Protein AF-A0A3M1MI51-F1 (afdb_monomer)

Sequence (116 aa):
LQQRETALNVRVEEFYAMLDQQKKNLLDESLQEVQRTIESLPPEQAKEQLMLLAKQGQINDVVAIFKGMPVDKRRKIMGEFVGPEESEQLNEILRLMLEGEPTSTLLEETQASIRP

Foldseek 3Di:
DVVVVVVVVVVVVVVVVVVVVVVVVVVVVVLVVVLVVLLPDQLLVSLVVLVVCVVVVNLVSSLVSLVPHDPVSSVSNLVNQPDPVSVVSSVVSVVVNVPVPDPVVVVVVVVVVPDD

Secondary structure (DSSP, 8-state):
-HHHHHHHHHHHHHHHHHHHHHHHHHHHHHHHHHHHHHHHS-HHHHHHHHHHHHHTT-HHHHHHHHHHS-HHHHHHHHTT--SHHHHHHHHHHHHHHHHTTTTHHHHHHHHTTS--

Mean predicted aligned error: 10.3 Å

pLDDT: mean 82.92, std 16.28, range [37.0, 98.12]

Radius of gyration: 20.65 Å; Cα contacts (8 Å, |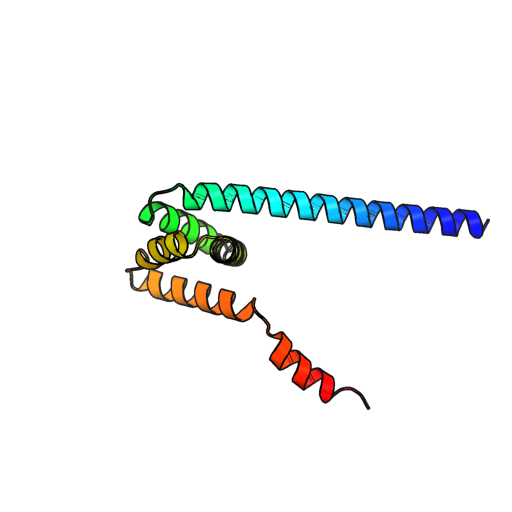Δi|>4): 46; chains: 1; bounding box: 50×30×60 Å

Solvent-accessible surface area (backbone atoms only — not comparable to full-atom values): 6443 Å² total; per-residue (Å²): 111,68,71,60,53,52,54,48,50,52,54,50,52,53,49,53,53,49,51,52,51,52,52,50,52,51,51,54,51,52,51,51,52,52,36,54,52,45,68,70,44,59,41,64,59,30,40,52,54,45,52,51,39,37,75,72,70,38,47,67,58,46,36,53,38,53,70,74,42,57,68,73,60,44,52,50,27,60,66,58,48,74,48,75,74,39,42,54,52,51,49,50,45,52,52,52,51,52,58,76,48,70,64,51,70,64,49,52,61,52,53,70,74,70,62,136

Structure (mmCIF, N/CA/C/O backbone):
data_AF-A0A3M1MI51-F1
#
_entry.id   AF-A0A3M1MI51-F1
#
loop_
_atom_site.group_PDB
_atom_site.id
_atom_site.type_symbol
_atom_site.label_atom_id
_atom_site.label_alt_id
_atom_site.label_comp_id
_atom_site.label_asym_id
_atom_site.label_entity_id
_atom_site.label_seq_id
_atom_site.pdbx_PDB_ins_code
_atom_site.Cartn_x
_atom_site.Cartn_y
_atom_site.Cartn_z
_atom_site.occupancy
_atom_site.B_iso_or_equiv
_atom_site.auth_seq_id
_atom_site.auth_comp_id
_atom_site.auth_asym_id
_atom_site.auth_atom_id
_atom_site.pdbx_PDB_model_num
ATOM 1 N N . LEU A 1 1 ? 27.976 -15.481 -42.457 1.00 62.66 1 LEU A N 1
ATOM 2 C CA . LEU A 1 1 ? 26.849 -16.160 -41.774 1.00 62.66 1 LEU A CA 1
ATOM 3 C C . LEU A 1 1 ? 26.883 -15.884 -40.270 1.00 62.66 1 LEU A C 1
ATOM 5 O O . LEU A 1 1 ? 25.956 -15.235 -39.812 1.00 62.66 1 LEU A O 1
ATOM 9 N N . GLN A 1 2 ? 27.978 -16.183 -39.558 1.00 67.19 2 GLN A N 1
ATOM 10 C CA . GLN A 1 2 ? 28.138 -15.870 -38.120 1.00 67.19 2 GLN A CA 1
ATOM 11 C C . GLN A 1 2 ? 27.849 -14.410 -37.725 1.00 67.19 2 GLN A C 1
ATOM 13 O O . GLN A 1 2 ? 27.052 -14.182 -36.831 1.00 67.19 2 GLN A O 1
ATOM 18 N N . GLN A 1 3 ? 28.392 -13.403 -38.423 1.00 69.75 3 GLN A N 1
ATOM 19 C CA . GLN A 1 3 ? 28.131 -11.989 -38.080 1.00 69.75 3 GLN A CA 1
ATOM 20 C C . GLN A 1 3 ? 26.646 -11.589 -38.152 1.00 69.75 3 GLN A C 1
ATOM 22 O O . GLN A 1 3 ? 26.199 -10.721 -37.408 1.00 69.75 3 GLN A O 1
ATOM 27 N N . ARG A 1 4 ? 25.870 -12.224 -39.039 1.00 68.88 4 ARG A N 1
ATOM 28 C CA . ARG A 1 4 ? 24.431 -11.961 -39.188 1.00 68.88 4 ARG A CA 1
ATOM 29 C C . ARG A 1 4 ? 23.625 -12.620 -38.069 1.00 68.88 4 ARG A C 1
ATOM 31 O O . ARG A 1 4 ? 22.624 -12.063 -37.643 1.00 68.88 4 ARG A O 1
ATOM 38 N N . GLU A 1 5 ? 24.079 -13.775 -37.601 1.00 70.25 5 GLU A N 1
ATOM 39 C CA . GLU A 1 5 ? 23.508 -14.506 -36.470 1.00 70.25 5 GLU A CA 1
ATOM 40 C C . GLU A 1 5 ? 23.806 -13.788 -35.145 1.00 70.25 5 GLU A C 1
ATOM 42 O O . GLU A 1 5 ? 22.903 -13.567 -34.349 1.00 70.25 5 GLU A O 1
ATOM 47 N N . THR A 1 6 ? 25.031 -13.281 -34.968 1.00 76.38 6 THR A N 1
ATOM 48 C CA . THR A 1 6 ? 25.399 -12.436 -33.822 1.00 76.38 6 THR A CA 1
ATOM 49 C C . THR A 1 6 ? 24.593 -11.137 -33.791 1.00 76.38 6 THR A C 1
ATOM 51 O O . THR A 1 6 ? 24.034 -10.794 -32.756 1.00 76.38 6 THR A O 1
ATOM 54 N N . ALA A 1 7 ? 24.471 -10.435 -34.923 1.00 78.69 7 ALA A N 1
ATOM 55 C CA . ALA A 1 7 ? 23.676 -9.207 -34.998 1.00 78.69 7 ALA A CA 1
ATOM 56 C C . ALA A 1 7 ? 22.176 -9.451 -34.751 1.00 78.69 7 ALA A C 1
ATOM 58 O O . ALA A 1 7 ? 21.498 -8.597 -34.183 1.00 78.69 7 ALA A O 1
ATOM 59 N N . LEU A 1 8 ? 21.652 -10.610 -35.167 1.00 79.81 8 LEU A N 1
ATOM 60 C CA . LEU A 1 8 ? 20.273 -11.000 -34.885 1.00 79.81 8 LEU A CA 1
ATOM 61 C C . LEU A 1 8 ? 20.072 -11.283 -33.392 1.00 79.81 8 LEU A C 1
ATOM 63 O O . LEU A 1 8 ? 19.111 -10.780 -32.821 1.00 79.81 8 LEU A O 1
ATOM 67 N N . ASN A 1 9 ? 20.986 -12.024 -32.763 1.00 81.94 9 ASN A N 1
ATOM 68 C CA . ASN A 1 9 ? 20.906 -12.352 -31.339 1.00 81.94 9 ASN A CA 1
ATOM 69 C C . ASN A 1 9 ? 20.968 -11.096 -30.462 1.00 81.94 9 ASN A C 1
ATOM 71 O O . ASN A 1 9 ? 20.116 -10.932 -29.597 1.00 81.94 9 ASN A O 1
ATOM 75 N N . VAL A 1 10 ? 21.886 -10.166 -30.753 1.00 86.19 10 VAL A N 1
ATOM 76 C CA . VAL A 1 10 ? 21.968 -8.874 -30.046 1.00 86.19 10 VAL A CA 1
ATOM 77 C C . VAL A 1 10 ? 20.649 -8.107 -30.152 1.00 86.19 10 VAL A C 1
ATOM 79 O O . VAL A 1 10 ? 20.112 -7.645 -29.153 1.00 86.19 10 VAL A O 1
ATOM 82 N N . ARG A 1 11 ? 20.064 -8.038 -31.352 1.00 83.81 11 ARG A N 1
ATOM 83 C CA . ARG A 1 11 ? 18.798 -7.328 -31.568 1.00 83.81 11 ARG A CA 1
ATOM 84 C C . ARG A 1 11 ? 17.611 -7.986 -30.855 1.00 83.81 11 ARG A C 1
ATOM 86 O O . ARG A 1 11 ? 16.671 -7.297 -30.466 1.00 83.81 11 ARG A O 1
ATOM 93 N N . VAL A 1 12 ? 17.628 -9.310 -30.713 1.00 86.31 12 VAL A N 1
ATOM 94 C CA . VAL A 1 12 ? 16.617 -10.056 -29.953 1.00 86.31 12 VAL A CA 1
ATOM 95 C C . VAL A 1 12 ? 16.767 -9.783 -28.454 1.00 86.31 12 VAL A C 1
ATOM 97 O O . VAL A 1 12 ? 15.765 -9.511 -27.797 1.00 86.31 12 VAL A O 1
ATOM 100 N N . GLU A 1 13 ? 17.990 -9.780 -27.922 1.00 87.88 13 GLU A N 1
ATOM 101 C CA . GLU A 1 13 ? 18.253 -9.438 -26.517 1.00 87.88 13 GLU A CA 1
ATOM 102 C C . GLU A 1 13 ? 17.844 -7.997 -26.186 1.00 87.88 13 GLU A C 1
ATOM 104 O O . GLU A 1 13 ? 17.132 -7.770 -25.209 1.00 87.88 13 GLU A O 1
ATOM 109 N N . GLU A 1 14 ? 18.201 -7.029 -27.035 1.00 89.69 14 GLU A N 1
ATOM 110 C CA . GLU A 1 14 ? 17.780 -5.628 -26.896 1.00 89.69 14 GLU A CA 1
ATOM 111 C C . GLU A 1 14 ? 16.252 -5.481 -26.901 1.00 89.69 14 GLU A C 1
ATOM 113 O O . GLU A 1 14 ? 15.689 -4.696 -26.134 1.00 89.69 14 GLU A O 1
ATOM 118 N N . PHE A 1 15 ? 15.562 -6.254 -27.742 1.00 81.00 15 PHE A N 1
ATOM 119 C CA . PHE A 1 15 ? 14.105 -6.246 -27.807 1.00 81.00 15 PHE A CA 1
ATOM 120 C C . PHE A 1 15 ? 13.467 -6.779 -26.518 1.00 81.00 15 PHE A C 1
ATOM 122 O O . PHE A 1 15 ? 12.548 -6.150 -25.99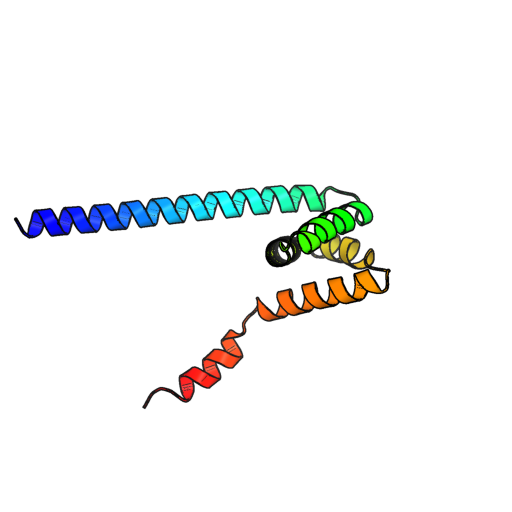3 1.00 81.00 15 PHE A O 1
ATOM 129 N N . TYR A 1 16 ? 13.961 -7.895 -25.975 1.00 85.50 16 TYR A N 1
ATOM 130 C CA . TYR A 1 16 ? 13.466 -8.422 -24.700 1.00 85.50 16 TYR A CA 1
ATOM 131 C C . TYR A 1 16 ? 13.767 -7.481 -23.531 1.00 85.50 1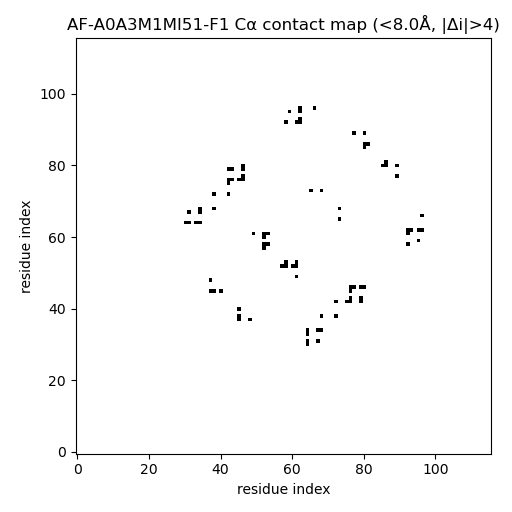6 TYR A C 1
ATOM 133 O O . TYR A 1 16 ? 12.874 -7.226 -22.725 1.00 85.50 16 TYR A O 1
ATOM 141 N N . ALA A 1 17 ? 14.958 -6.878 -23.488 1.00 87.06 17 ALA A N 1
ATOM 142 C CA . ALA A 1 17 ? 15.296 -5.872 -22.483 1.00 87.06 17 ALA A CA 1
ATOM 143 C C . ALA A 1 17 ? 14.354 -4.655 -22.547 1.00 87.06 17 ALA A C 1
ATOM 145 O O . ALA A 1 17 ? 13.890 -4.170 -21.514 1.00 87.06 17 ALA A O 1
ATOM 146 N N . MET A 1 18 ? 14.011 -4.188 -23.754 1.00 82.69 18 MET A N 1
ATOM 147 C CA . MET A 1 18 ? 13.036 -3.111 -23.939 1.00 82.69 18 MET A CA 1
ATOM 148 C C . MET A 1 18 ? 11.634 -3.518 -23.461 1.00 82.69 18 MET A C 1
ATOM 150 O O . MET A 1 18 ? 10.970 -2.727 -22.791 1.00 82.69 18 MET A O 1
ATOM 154 N N . LEU A 1 19 ? 11.185 -4.739 -23.776 1.00 82.94 19 LEU A N 1
ATOM 155 C CA . LEU A 1 19 ? 9.891 -5.255 -23.316 1.00 82.94 19 LEU A CA 1
ATOM 156 C C . LEU A 1 19 ? 9.821 -5.349 -21.790 1.00 82.94 19 LEU A C 1
ATOM 158 O O . LEU A 1 19 ? 8.811 -4.966 -21.201 1.00 82.94 19 LEU A O 1
ATOM 162 N N . ASP A 1 20 ? 10.877 -5.837 -21.147 1.00 81.25 20 ASP A N 1
ATOM 163 C CA . ASP A 1 20 ? 10.923 -5.963 -19.691 1.00 81.25 20 ASP A CA 1
ATOM 164 C C . ASP A 1 20 ? 10.958 -4.594 -19.011 1.00 81.25 20 ASP A C 1
ATOM 166 O O . ASP A 1 20 ? 10.231 -4.368 -18.041 1.00 81.25 20 ASP A O 1
ATOM 170 N N . GLN A 1 21 ? 11.703 -3.637 -19.571 1.00 83.88 21 GLN A N 1
ATOM 171 C CA . GLN A 1 21 ? 11.689 -2.258 -19.090 1.00 83.88 21 GLN A CA 1
ATOM 172 C C . GLN A 1 21 ? 10.301 -1.617 -19.226 1.00 83.88 21 GLN A C 1
ATOM 174 O O . GLN A 1 21 ? 9.839 -0.954 -18.299 1.00 83.88 21 GLN A O 1
ATOM 179 N N . GLN A 1 22 ? 9.610 -1.824 -20.351 1.00 78.25 22 GLN A N 1
ATOM 180 C CA . GLN A 1 22 ? 8.251 -1.311 -20.544 1.00 78.25 22 GLN A CA 1
ATOM 181 C C . GLN A 1 22 ? 7.260 -1.926 -19.554 1.00 78.25 22 GLN A C 1
ATOM 183 O O . GLN A 1 22 ? 6.470 -1.199 -18.958 1.00 78.25 22 GLN A O 1
ATOM 188 N N . LYS A 1 23 ? 7.322 -3.245 -19.332 1.00 69.62 23 LYS A N 1
ATOM 189 C CA . LYS A 1 23 ? 6.487 -3.917 -18.325 1.00 69.62 23 LYS A CA 1
ATOM 190 C C . LYS A 1 23 ? 6.732 -3.353 -16.932 1.00 69.62 23 LYS A C 1
ATOM 192 O O . LYS A 1 23 ? 5.770 -3.077 -16.225 1.00 69.62 23 LYS A O 1
ATOM 197 N N . LYS A 1 24 ? 7.997 -3.158 -16.551 1.00 74.31 24 LYS A N 1
ATOM 198 C CA . LYS A 1 24 ? 8.354 -2.574 -15.255 1.00 74.31 24 LYS A CA 1
ATOM 199 C C . LYS A 1 24 ? 7.778 -1.167 -15.098 1.00 74.31 24 LYS A C 1
ATOM 201 O O . LYS A 1 24 ? 7.132 -0.899 -14.096 1.00 74.31 24 LYS A O 1
ATOM 206 N N . ASN A 1 25 ? 7.936 -0.313 -16.110 1.00 76.75 25 ASN A N 1
ATOM 207 C CA . ASN A 1 25 ? 7.390 1.045 -16.082 1.00 76.75 25 ASN A CA 1
ATOM 208 C C . ASN A 1 25 ? 5.863 1.044 -15.903 1.00 76.75 25 ASN A C 1
ATOM 210 O O . ASN A 1 25 ? 5.349 1.789 -15.078 1.00 76.75 25 ASN A O 1
ATOM 214 N N . LEU A 1 26 ? 5.143 0.180 -16.629 1.00 76.19 26 LEU A N 1
ATOM 215 C CA . LEU A 1 26 ? 3.685 0.061 -16.506 1.00 76.19 26 LEU A CA 1
ATOM 216 C C . LEU A 1 26 ? 3.253 -0.423 -15.114 1.00 76.19 26 LEU A C 1
ATOM 218 O O . LEU A 1 26 ? 2.272 0.074 -14.564 1.00 76.19 26 LEU A O 1
ATOM 222 N N . LEU A 1 27 ? 3.981 -1.384 -14.538 1.00 71.62 27 LEU A N 1
ATOM 223 C CA . LEU A 1 27 ? 3.722 -1.863 -13.179 1.00 71.62 27 LEU A CA 1
ATOM 224 C C . LEU A 1 27 ? 3.955 -0.749 -12.151 1.00 71.62 27 LEU A C 1
ATOM 226 O O . LEU A 1 27 ? 3.093 -0.526 -11.301 1.00 71.62 27 LEU A O 1
ATOM 230 N N . ASP A 1 28 ? 5.055 -0.007 -12.277 1.00 80.62 28 ASP A N 1
ATOM 231 C CA . ASP A 1 28 ? 5.377 1.123 -11.403 1.00 80.62 28 ASP A CA 1
ATOM 232 C C . ASP A 1 28 ? 4.314 2.237 -11.506 1.00 80.62 28 ASP A C 1
ATOM 234 O O . ASP A 1 28 ? 3.876 2.767 -10.483 1.00 80.62 28 ASP A O 1
ATOM 238 N N . GLU A 1 29 ? 3.839 2.559 -12.714 1.00 85.69 29 GLU A N 1
ATOM 239 C CA . GLU A 1 29 ? 2.746 3.520 -12.938 1.00 85.69 29 GLU A CA 1
ATOM 240 C C . GLU A 1 29 ? 1.436 3.059 -12.283 1.00 85.69 29 GLU A C 1
ATOM 242 O O . GLU A 1 29 ? 0.795 3.833 -11.568 1.00 85.69 29 GLU A O 1
ATOM 247 N N . SER A 1 30 ? 1.066 1.787 -12.463 1.00 85.38 30 SER A N 1
ATOM 248 C CA . SER A 1 30 ? -0.152 1.226 -11.866 1.00 85.38 30 SER A CA 1
ATOM 249 C C . SER A 1 30 ? -0.100 1.228 -10.334 1.00 85.38 30 SER A C 1
ATOM 251 O O . SER A 1 30 ? -1.077 1.586 -9.674 1.00 85.38 30 SER A O 1
ATOM 253 N N . LEU A 1 31 ? 1.063 0.917 -9.750 1.00 87.75 31 LEU A N 1
ATOM 254 C CA . LEU A 1 31 ? 1.274 0.963 -8.307 1.00 87.75 31 LEU A CA 1
ATOM 255 C C . LEU A 1 31 ? 1.144 2.396 -7.779 1.00 87.75 31 LEU A C 1
ATOM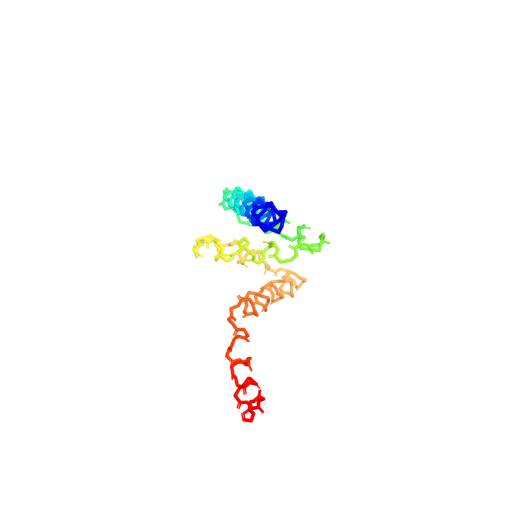 257 O O . LEU A 1 31 ? 0.502 2.612 -6.752 1.00 87.75 31 LEU A O 1
ATOM 261 N N . GLN A 1 32 ? 1.710 3.381 -8.481 1.00 90.44 32 GLN A N 1
ATOM 262 C CA . GLN A 1 32 ? 1.579 4.793 -8.112 1.00 90.44 32 GLN A CA 1
ATOM 263 C C . GLN A 1 32 ? 0.127 5.280 -8.168 1.00 90.44 32 GLN A C 1
ATOM 265 O O . GLN A 1 32 ? -0.296 6.060 -7.313 1.00 90.44 32 GLN A O 1
ATOM 270 N N . GLU A 1 33 ? -0.650 4.844 -9.158 1.00 93.81 33 GLU A N 1
ATOM 271 C CA . GLU A 1 33 ? -2.067 5.196 -9.256 1.00 93.81 33 GLU A CA 1
ATOM 272 C C . GLU A 1 33 ? -2.880 4.605 -8.096 1.00 93.81 33 GLU A C 1
ATOM 274 O O . GLU A 1 33 ? -3.666 5.316 -7.456 1.00 93.81 33 GLU A O 1
ATOM 279 N N . VAL A 1 34 ? -2.637 3.334 -7.761 1.00 93.50 34 VAL A N 1
ATOM 280 C CA . VAL A 1 34 ? -3.259 2.685 -6.599 1.00 93.50 34 VAL A CA 1
ATOM 281 C C . VAL A 1 34 ? -2.852 3.394 -5.306 1.00 93.50 34 VAL A C 1
ATOM 283 O O . VAL A 1 34 ? -3.720 3.707 -4.493 1.00 93.50 34 VAL A O 1
ATOM 286 N N . GLN A 1 35 ? -1.570 3.730 -5.131 1.00 94.19 35 GLN A N 1
ATOM 287 C CA . GLN A 1 35 ? -1.083 4.499 -3.980 1.00 94.19 35 GLN A CA 1
ATOM 288 C C . GLN A 1 35 ? -1.837 5.823 -3.823 1.00 94.19 35 GLN A C 1
ATOM 290 O O . GLN A 1 35 ? -2.406 6.079 -2.763 1.00 94.19 35 GLN A O 1
ATOM 295 N N . ARG A 1 36 ? -1.918 6.636 -4.884 1.00 95.50 36 ARG A N 1
ATOM 296 C CA . ARG A 1 36 ? -2.635 7.924 -4.853 1.00 95.50 36 ARG A CA 1
ATOM 297 C C . ARG A 1 36 ? -4.116 7.749 -4.534 1.00 95.50 36 ARG A C 1
ATOM 299 O O . ARG A 1 36 ? -4.675 8.542 -3.778 1.00 95.50 36 ARG A O 1
ATOM 306 N N . THR A 1 37 ? -4.740 6.708 -5.082 1.00 95.75 37 THR A N 1
ATOM 307 C CA . THR A 1 37 ? -6.133 6.365 -4.782 1.00 95.75 37 THR A CA 1
ATOM 308 C C . THR A 1 37 ? -6.300 6.061 -3.297 1.00 95.75 37 THR A C 1
ATOM 310 O O . THR A 1 37 ? -7.104 6.716 -2.638 1.00 95.75 37 THR A O 1
ATOM 313 N N . ILE A 1 38 ? -5.494 5.154 -2.740 1.00 97.62 38 ILE A N 1
ATOM 314 C CA . ILE A 1 38 ? -5.528 4.798 -1.314 1.00 97.62 38 ILE A CA 1
ATOM 315 C C . ILE A 1 38 ? -5.264 6.018 -0.421 1.00 97.62 38 ILE A C 1
ATOM 317 O O . ILE A 1 38 ? -5.963 6.224 0.567 1.00 97.62 38 ILE A O 1
ATOM 321 N N . GLU A 1 39 ? -4.308 6.874 -0.780 1.00 95.12 39 GLU A N 1
ATOM 322 C CA . GLU A 1 39 ? -3.991 8.102 -0.039 1.00 95.12 39 GLU A CA 1
ATOM 323 C C . GLU A 1 39 ? -5.120 9.139 -0.032 1.00 95.12 39 GLU A C 1
ATOM 325 O O . GLU A 1 39 ? -5.175 9.997 0.864 1.00 95.12 39 GLU A O 1
ATOM 330 N N . SER A 1 40 ? -5.988 9.102 -1.045 1.00 96.81 40 SER A N 1
ATOM 331 C CA . SER A 1 40 ? -7.129 10.009 -1.185 1.00 96.81 40 SER A CA 1
ATOM 332 C C . SER A 1 40 ? -8.326 9.603 -0.321 1.00 96.81 40 SER A C 1
ATOM 334 O O . SER A 1 40 ? -9.155 10.455 0.004 1.00 96.81 40 SER A O 1
ATOM 336 N N . LEU A 1 41 ? -8.392 8.334 0.093 1.00 97.50 41 LEU A N 1
ATOM 337 C CA . LEU A 1 41 ? -9.473 7.804 0.915 1.00 97.50 41 LEU A CA 1
ATOM 338 C C . LEU A 1 41 ? -9.384 8.290 2.375 1.00 97.50 41 LEU A C 1
ATOM 340 O O . LEU A 1 41 ? -8.299 8.620 2.875 1.00 97.50 41 LEU A O 1
ATOM 344 N N . PRO A 1 42 ? -10.517 8.301 3.103 1.00 98.12 42 PRO A N 1
ATOM 345 C CA . PRO A 1 42 ? -10.510 8.352 4.560 1.00 98.12 42 PRO A CA 1
ATOM 346 C C . PRO A 1 42 ? -9.636 7.227 5.148 1.00 98.12 42 PRO A C 1
ATOM 348 O O . PRO A 1 42 ? -9.663 6.116 4.614 1.00 98.12 42 PRO A O 1
ATOM 351 N N . PRO A 1 43 ? -8.894 7.469 6.248 1.00 97.88 43 PRO A N 1
ATOM 352 C CA . PRO A 1 43 ? -7.965 6.483 6.807 1.00 97.88 43 PRO A CA 1
ATOM 353 C C . PRO A 1 43 ? -8.582 5.107 7.086 1.00 97.88 43 PRO A C 1
ATOM 355 O O . PRO A 1 43 ? -7.981 4.090 6.745 1.00 97.88 43 PRO A O 1
ATOM 358 N N . GLU A 1 44 ? -9.793 5.078 7.644 1.00 97.06 44 GLU A N 1
ATOM 359 C CA . GLU A 1 44 ? -10.514 3.841 7.963 1.00 97.06 44 GLU A CA 1
ATOM 360 C C . GLU A 1 44 ? -10.810 3.018 6.700 1.00 97.06 44 GLU A C 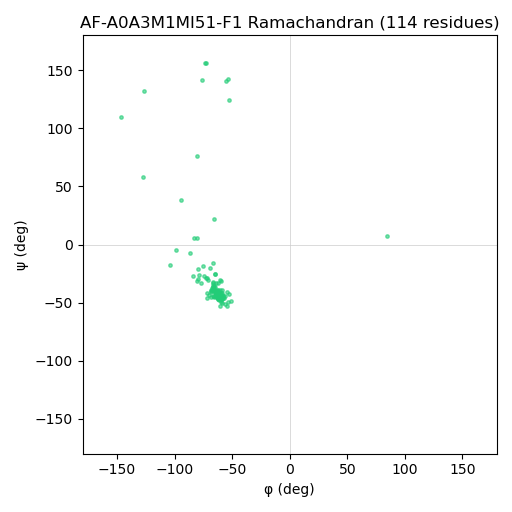1
ATOM 362 O O . GLU A 1 44 ? -10.483 1.835 6.633 1.00 97.06 44 GLU A O 1
ATOM 367 N N . GLN A 1 45 ? -11.315 3.668 5.647 1.00 97.50 45 GLN A N 1
ATOM 368 C CA . GLN A 1 45 ? -11.581 3.019 4.359 1.00 97.50 45 GLN A CA 1
ATOM 369 C C . GLN A 1 45 ? -10.291 2.554 3.683 1.00 97.50 45 GLN A C 1
ATOM 371 O O . GLN A 1 45 ? -10.244 1.469 3.108 1.00 97.50 45 GLN A O 1
ATOM 376 N N . ALA A 1 46 ? -9.226 3.355 3.759 1.00 97.75 46 ALA A N 1
ATOM 377 C CA . ALA A 1 46 ? -7.927 2.985 3.216 1.00 97.75 46 ALA A CA 1
ATOM 378 C C . ALA A 1 46 ? -7.388 1.705 3.875 1.00 97.75 46 ALA A C 1
ATOM 380 O O . ALA A 1 46 ? -6.946 0.799 3.169 1.00 97.75 46 ALA A O 1
ATOM 381 N N . LYS A 1 47 ? -7.484 1.590 5.209 1.00 97.31 47 LYS A N 1
ATOM 382 C CA . LYS A 1 47 ? -7.161 0.351 5.933 1.00 97.31 47 LYS A CA 1
ATOM 383 C C . LYS A 1 47 ? -7.979 -0.821 5.398 1.00 97.31 47 LYS A C 1
ATOM 385 O O . LYS A 1 47 ? -7.395 -1.852 5.077 1.00 97.31 47 LYS A O 1
ATOM 390 N N . GLU A 1 48 ? -9.300 -0.680 5.298 1.00 96.62 48 GLU A N 1
ATOM 391 C CA . GLU A 1 48 ? -10.173 -1.768 4.839 1.00 96.62 48 GLU A CA 1
ATOM 392 C C . GLU A 1 48 ? -9.756 -2.291 3.459 1.00 96.62 48 GLU A C 1
ATOM 394 O O . GLU A 1 48 ? -9.639 -3.503 3.270 1.00 96.62 48 GLU A O 1
ATOM 399 N N . GLN A 1 49 ? -9.454 -1.395 2.512 1.00 97.25 49 GLN A N 1
ATOM 400 C CA . GLN A 1 49 ? -8.989 -1.792 1.180 1.00 97.25 49 GLN A CA 1
ATOM 401 C C . GLN A 1 49 ? -7.641 -2.524 1.232 1.00 97.25 49 GLN A C 1
ATOM 403 O O . GLN A 1 49 ? -7.472 -3.561 0.590 1.00 97.25 49 GLN A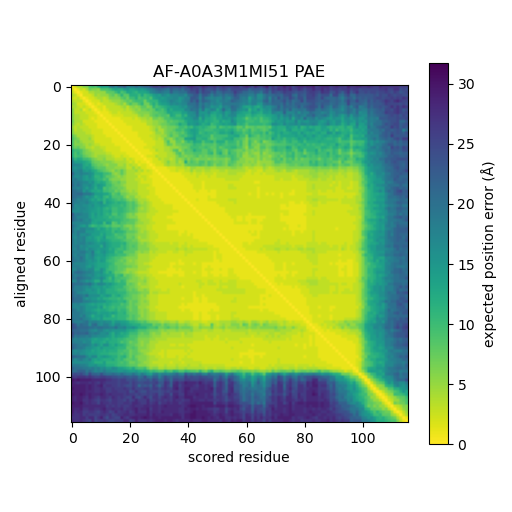 O 1
ATOM 408 N N . LEU A 1 50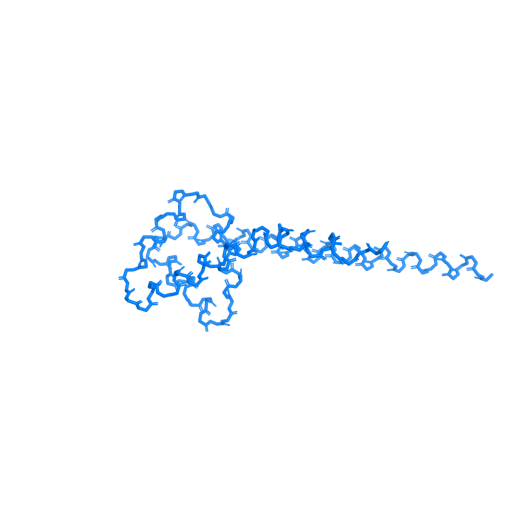 ? -6.691 -2.039 2.034 1.00 95.94 50 LEU A N 1
ATOM 409 C CA . LEU A 1 50 ? -5.387 -2.689 2.201 1.00 95.94 50 LEU A CA 1
ATOM 410 C C . LEU A 1 50 ? -5.515 -4.066 2.868 1.00 95.94 50 LEU A C 1
ATOM 412 O O . LEU A 1 50 ? -4.827 -5.009 2.480 1.00 95.94 50 LEU A O 1
ATOM 416 N N . MET A 1 51 ? -6.432 -4.223 3.823 1.00 95.00 51 MET A N 1
ATOM 417 C CA . MET A 1 51 ? -6.724 -5.521 4.430 1.00 95.00 51 MET A CA 1
ATOM 418 C C . MET A 1 51 ? -7.364 -6.493 3.438 1.00 95.00 51 MET A C 1
ATOM 420 O O . MET A 1 51 ? -7.067 -7.686 3.486 1.00 95.00 51 MET A O 1
ATOM 424 N N . LEU A 1 52 ? -8.229 -6.020 2.537 1.00 94.75 52 LEU A N 1
ATOM 425 C CA . LEU A 1 52 ? -8.795 -6.860 1.479 1.00 94.75 52 LEU A CA 1
ATOM 426 C C . LEU A 1 52 ? -7.707 -7.360 0.524 1.00 94.75 52 LEU A C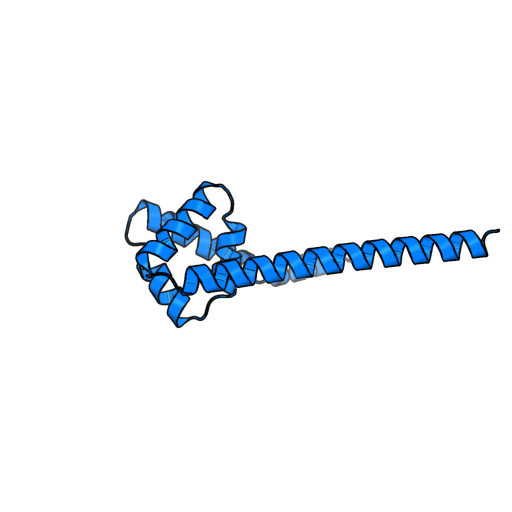 1
ATOM 428 O O . LEU A 1 52 ? -7.670 -8.557 0.245 1.00 94.75 52 LEU A O 1
ATOM 432 N N . LEU A 1 53 ? -6.784 -6.490 0.104 1.00 92.50 53 LEU A N 1
ATOM 433 C CA . LEU A 1 53 ? -5.621 -6.883 -0.701 1.00 92.50 53 LEU A CA 1
ATOM 434 C C . LEU A 1 53 ? -4.756 -7.918 0.032 1.00 92.50 53 LEU A C 1
ATOM 436 O O . LEU A 1 53 ? -4.426 -8.969 -0.518 1.00 92.50 53 LEU A O 1
ATOM 440 N N . ALA A 1 54 ? -4.456 -7.680 1.311 1.00 90.94 54 ALA A N 1
ATOM 441 C CA . ALA A 1 54 ? -3.717 -8.631 2.137 1.00 90.94 54 ALA A CA 1
ATOM 442 C C . ALA A 1 54 ? -4.424 -9.998 2.223 1.00 90.94 54 ALA A C 1
ATOM 444 O O . ALA A 1 54 ? -3.787 -11.035 2.043 1.00 90.94 54 ALA A O 1
ATOM 445 N N . LYS A 1 55 ? -5.750 -10.014 2.429 1.00 91.44 55 LYS A N 1
ATOM 446 C CA . LYS A 1 55 ? -6.573 -11.240 2.464 1.00 91.44 55 LYS A CA 1
ATOM 447 C C . LYS A 1 55 ? -6.611 -11.977 1.123 1.00 91.44 55 LYS A C 1
ATOM 449 O O . LYS A 1 55 ? -6.805 -13.188 1.108 1.00 91.44 55 LYS A O 1
ATOM 454 N N . GLN A 1 56 ? -6.400 -11.275 0.013 1.00 92.44 56 GLN A N 1
ATOM 455 C CA . GLN A 1 56 ? -6.278 -11.850 -1.330 1.00 92.44 56 GLN A CA 1
ATOM 456 C C . GLN A 1 56 ? -4.860 -12.369 -1.635 1.00 92.44 56 GLN A C 1
ATOM 458 O O . GLN A 1 56 ? -4.587 -12.794 -2.754 1.00 92.44 56 GLN A O 1
ATOM 463 N N . GLY A 1 57 ? -3.953 -12.361 -0.652 1.00 88.44 57 GLY A N 1
ATOM 464 C CA . GLY A 1 57 ? -2.571 -12.817 -0.810 1.00 88.44 57 GLY A CA 1
ATOM 465 C C . GLY A 1 57 ? -1.625 -11.752 -1.370 1.00 88.44 57 GLY A C 1
ATOM 466 O O . GLY A 1 57 ? -0.463 -12.048 -1.635 1.00 88.44 57 GLY A O 1
ATOM 467 N N . GLN A 1 58 ? -2.080 -10.505 -1.511 1.00 90.56 58 GLN A N 1
ATOM 468 C CA . GLN A 1 58 ? -1.310 -9.394 -2.081 1.00 90.56 58 GLN A CA 1
ATOM 469 C C . GLN A 1 58 ? -0.594 -8.562 -1.006 1.00 90.56 58 GLN A C 1
ATOM 471 O O . GLN A 1 58 ? -0.516 -7.336 -1.080 1.00 90.56 58 GLN A O 1
ATOM 476 N N . ILE A 1 59 ? -0.059 -9.218 0.028 1.00 91.06 59 ILE A N 1
ATOM 477 C CA . ILE A 1 59 ? 0.590 -8.532 1.157 1.00 91.06 59 ILE A CA 1
ATOM 478 C C . ILE A 1 59 ? 1.831 -7.730 0.722 1.00 91.06 59 ILE A C 1
ATOM 480 O O . ILE A 1 59 ? 2.090 -6.650 1.248 1.00 91.06 59 ILE A O 1
ATOM 484 N N . ASN A 1 60 ? 2.558 -8.204 -0.293 1.00 88.50 60 ASN A N 1
ATOM 485 C CA . ASN A 1 60 ? 3.723 -7.502 -0.839 1.00 88.50 60 ASN A CA 1
ATOM 486 C C . ASN A 1 60 ? 3.334 -6.188 -1.534 1.00 88.50 60 ASN A C 1
ATOM 488 O O . ASN A 1 60 ? 4.045 -5.192 -1.401 1.00 88.50 60 ASN A O 1
ATOM 492 N N . ASP A 1 61 ? 2.184 -6.160 -2.211 1.00 90.00 61 ASP A N 1
ATOM 493 C CA . ASP A 1 61 ? 1.664 -4.945 -2.844 1.00 90.00 61 ASP A CA 1
ATOM 494 C C . ASP A 1 61 ? 1.243 -3.928 -1.774 1.00 90.00 61 ASP A C 1
ATOM 496 O O . ASP A 1 61 ? 1.563 -2.746 -1.875 1.00 90.00 61 ASP A O 1
ATOM 500 N N . VAL A 1 62 ? 0.612 -4.392 -0.688 1.00 94.19 62 VAL A N 1
ATOM 501 C CA . VAL A 1 62 ? 0.274 -3.560 0.483 1.00 94.19 62 VAL A CA 1
ATOM 502 C C . VAL A 1 62 ? 1.529 -2.929 1.093 1.00 94.19 62 VAL A C 1
ATOM 504 O O . VAL A 1 62 ? 1.550 -1.730 1.378 1.00 94.19 62 VAL A O 1
ATOM 507 N N . VAL A 1 63 ? 2.602 -3.707 1.245 1.00 93.56 63 VAL A N 1
ATOM 508 C CA . VAL A 1 63 ? 3.905 -3.218 1.720 1.00 93.56 63 VAL A CA 1
ATOM 509 C C . VAL A 1 63 ? 4.481 -2.165 0.770 1.00 93.56 63 VAL A C 1
ATOM 511 O O . VAL A 1 63 ? 4.930 -1.111 1.226 1.00 93.56 63 VAL A O 1
ATOM 514 N N . ALA A 1 64 ? 4.442 -2.407 -0.543 1.00 91.00 64 ALA A N 1
ATOM 515 C CA . ALA A 1 64 ? 4.924 -1.461 -1.546 1.00 91.00 64 ALA A CA 1
ATOM 516 C C . ALA A 1 64 ? 4.120 -0.148 -1.531 1.00 91.00 64 ALA A C 1
ATOM 518 O O . ALA A 1 64 ? 4.705 0.937 -1.590 1.00 91.00 64 ALA A O 1
ATOM 519 N N . ILE A 1 65 ? 2.795 -0.229 -1.370 1.00 93.69 65 ILE A N 1
ATOM 520 C CA . ILE A 1 65 ? 1.911 0.931 -1.195 1.00 93.69 65 ILE A CA 1
ATOM 521 C C . ILE A 1 65 ? 2.322 1.733 0.040 1.00 93.69 65 ILE A C 1
ATOM 523 O O . ILE A 1 65 ? 2.554 2.939 -0.055 1.00 93.69 65 ILE A O 1
ATOM 527 N N . PHE A 1 66 ? 2.484 1.074 1.191 1.00 93.88 66 PHE A N 1
ATOM 528 C CA . PHE A 1 66 ? 2.900 1.757 2.411 1.00 93.88 66 PHE A CA 1
ATOM 529 C C . PHE A 1 66 ? 4.281 2.398 2.281 1.00 93.88 66 PHE A C 1
ATOM 531 O O . PHE A 1 66 ? 4.446 3.525 2.741 1.00 93.88 66 PHE A O 1
ATOM 538 N N . LYS A 1 67 ? 5.260 1.741 1.644 1.00 90.06 67 LYS A N 1
ATOM 539 C CA . LYS A 1 67 ? 6.611 2.295 1.449 1.00 90.06 67 LYS A CA 1
ATOM 540 C C . LYS A 1 67 ? 6.614 3.570 0.602 1.00 90.06 67 LYS A C 1
ATOM 542 O O . LYS A 1 67 ? 7.345 4.497 0.953 1.00 90.06 67 LYS A O 1
ATOM 547 N N . GLY A 1 68 ? 5.784 3.638 -0.441 1.00 89.12 68 GLY A N 1
ATOM 548 C CA . GLY A 1 68 ? 5.658 4.817 -1.311 1.00 89.12 68 GLY A CA 1
ATOM 549 C C . GLY A 1 68 ? 4.877 5.983 -0.697 1.00 89.12 68 GLY A C 1
ATOM 550 O O . GLY A 1 68 ? 5.025 7.123 -1.128 1.00 89.12 68 GLY A O 1
ATOM 551 N N . MET A 1 69 ? 4.088 5.720 0.345 1.00 91.69 69 MET A N 1
ATOM 552 C CA . MET A 1 69 ? 3.163 6.696 0.912 1.00 91.69 69 MET A CA 1
ATOM 553 C C . MET A 1 69 ? 3.851 7.775 1.772 1.00 91.69 69 MET A C 1
ATOM 555 O O . MET A 1 69 ? 4.711 7.431 2.592 1.00 91.69 69 MET A O 1
ATOM 559 N N . PRO A 1 70 ? 3.421 9.054 1.725 1.00 94.12 70 PRO A N 1
ATOM 560 C CA . PRO A 1 70 ? 3.880 10.089 2.651 1.00 94.12 70 PRO A CA 1
ATOM 561 C C . PRO A 1 70 ? 3.677 9.706 4.124 1.00 94.12 70 PRO A C 1
ATOM 563 O O . PRO A 1 70 ? 2.636 9.165 4.504 1.00 94.12 70 PRO A O 1
ATOM 566 N N . VAL A 1 71 ? 4.644 10.050 4.982 1.00 94.00 71 VAL A N 1
ATOM 567 C CA . VAL A 1 71 ? 4.676 9.638 6.402 1.00 94.00 71 VAL A CA 1
ATOM 568 C C . VAL A 1 71 ? 3.398 10.016 7.160 1.00 94.00 71 VAL A C 1
ATOM 570 O O . VAL A 1 71 ? 2.875 9.207 7.923 1.00 94.00 71 VAL A O 1
ATOM 573 N N . ASP A 1 72 ? 2.847 11.210 6.932 1.00 96.25 72 ASP A N 1
ATOM 574 C CA . ASP A 1 72 ? 1.619 11.649 7.606 1.00 96.25 72 ASP A CA 1
ATOM 575 C C . ASP A 1 72 ? 0.387 10.823 7.223 1.00 96.25 72 ASP A C 1
ATOM 577 O O . ASP A 1 72 ? -0.468 10.562 8.071 1.00 96.25 72 ASP A O 1
ATOM 581 N N . LYS A 1 73 ? 0.285 10.415 5.954 1.00 96.31 73 LYS A N 1
ATOM 582 C CA . LYS A 1 73 ? -0.811 9.576 5.452 1.00 96.31 73 LYS A CA 1
ATOM 583 C C . LYS A 1 73 ? -0.663 8.151 5.972 1.00 96.31 73 LYS A C 1
ATOM 585 O O . LYS A 1 73 ? -1.606 7.617 6.552 1.00 96.31 73 LYS A O 1
ATOM 590 N N . ARG A 1 74 ? 0.556 7.613 5.887 1.00 96.06 74 ARG A N 1
ATOM 591 C CA . ARG A 1 74 ? 0.935 6.302 6.422 1.00 96.06 74 ARG A CA 1
ATOM 592 C C . ARG A 1 74 ? 0.585 6.183 7.902 1.00 96.06 74 ARG A C 1
ATOM 594 O O . ARG A 1 74 ? -0.097 5.242 8.288 1.00 96.06 74 ARG A O 1
ATOM 601 N N . ARG A 1 75 ? 0.978 7.176 8.711 1.00 96.88 75 ARG A N 1
ATOM 602 C CA . ARG A 1 75 ? 0.682 7.227 10.152 1.00 96.88 75 ARG A CA 1
ATOM 603 C C . ARG A 1 75 ? -0.817 7.182 10.432 1.00 96.88 75 ARG A C 1
ATOM 605 O O . ARG A 1 75 ? -1.234 6.446 11.317 1.00 96.88 75 ARG A O 1
ATOM 612 N N . LYS A 1 76 ? -1.615 7.972 9.705 1.00 97.69 76 LYS A N 1
ATOM 613 C CA . LYS A 1 76 ? -3.073 8.012 9.895 1.00 97.69 76 LYS A CA 1
ATOM 614 C C . LYS A 1 76 ? -3.703 6.652 9.621 1.00 97.69 76 LYS A C 1
ATOM 616 O O . LYS A 1 76 ? -4.445 6.176 10.458 1.00 97.69 76 LYS A O 1
ATOM 621 N N . ILE A 1 77 ? -3.356 6.017 8.502 1.00 97.31 77 ILE A N 1
ATOM 622 C CA . ILE A 1 77 ? -3.919 4.715 8.118 1.00 97.31 77 ILE A CA 1
ATOM 623 C C . ILE A 1 77 ? -3.479 3.612 9.085 1.00 97.31 77 ILE A C 1
ATOM 625 O O . ILE A 1 77 ? -4.307 2.828 9.530 1.00 97.31 77 ILE A O 1
ATOM 629 N N . MET A 1 78 ? -2.195 3.567 9.458 1.00 95.94 78 MET A N 1
ATOM 630 C CA . MET A 1 78 ? -1.694 2.601 10.446 1.00 95.94 78 MET A CA 1
ATOM 631 C C . MET A 1 78 ? -2.383 2.753 11.810 1.00 95.94 78 MET A C 1
ATOM 633 O O . MET A 1 78 ? -2.580 1.762 12.501 1.00 95.94 78 MET A O 1
ATOM 637 N N . GLY A 1 79 ? -2.784 3.974 12.181 1.00 96.56 79 GLY A N 1
ATOM 638 C CA . GLY A 1 79 ? -3.521 4.244 13.416 1.00 96.56 79 GLY A CA 1
ATOM 639 C C . GLY A 1 79 ? -4.932 3.649 13.467 1.00 96.56 79 GLY A C 1
ATOM 640 O O . GLY A 1 79 ? -5.482 3.536 14.555 1.00 96.56 79 GLY A O 1
ATOM 641 N N . GLU A 1 80 ? -5.498 3.244 12.328 1.00 97.25 80 GLU A N 1
ATOM 642 C CA . GLU A 1 80 ? -6.843 2.654 12.251 1.00 97.25 80 GLU A CA 1
ATOM 643 C C . GLU A 1 80 ? -6.856 1.132 12.482 1.00 97.25 80 GLU A C 1
ATOM 645 O O . GLU A 1 80 ? -7.932 0.533 12.556 1.00 97.25 80 GLU A O 1
ATOM 650 N N . PHE A 1 81 ? -5.684 0.488 12.568 1.00 95.62 81 PHE A N 1
ATOM 651 C CA . PHE A 1 81 ? -5.538 -0.936 12.897 1.00 95.62 81 PHE A CA 1
ATOM 652 C C . PHE A 1 81 ? -5.644 -1.117 14.417 1.00 95.62 81 PHE A C 1
ATOM 654 O O . PHE A 1 81 ? -4.642 -1.254 15.118 1.00 95.62 81 PHE A O 1
ATOM 661 N N . VAL A 1 82 ? -6.867 -1.054 14.938 1.00 92.50 82 VAL A N 1
ATOM 662 C CA . VAL A 1 82 ? -7.156 -1.036 16.383 1.00 92.50 82 VAL A CA 1
ATOM 663 C C . VAL A 1 82 ? -7.674 -2.376 16.904 1.00 92.50 82 VAL A C 1
ATOM 665 O O . VAL A 1 82 ? -7.656 -2.621 18.111 1.00 92.50 82 VAL A O 1
ATOM 668 N N . GLY A 1 83 ? -8.142 -3.253 16.016 1.00 90.25 83 GLY A N 1
ATOM 669 C CA . GLY A 1 83 ? -8.608 -4.588 16.366 1.00 90.25 83 GLY A CA 1
ATOM 670 C C . GLY A 1 83 ? -7.466 -5.551 16.730 1.00 90.25 83 GLY A C 1
ATOM 671 O O . GLY A 1 83 ? -6.332 -5.374 16.278 1.00 90.25 83 GLY A O 1
ATOM 672 N N . PRO A 1 84 ? -7.748 -6.610 17.511 1.00 83.81 84 PRO A N 1
ATOM 673 C CA . PRO A 1 84 ? -6.747 -7.618 17.861 1.00 83.81 84 PRO A CA 1
ATOM 674 C C . PRO A 1 84 ? -6.206 -8.354 16.624 1.00 83.81 84 PRO A C 1
ATOM 676 O O . PRO A 1 84 ? -4.995 -8.432 16.449 1.00 83.81 84 PRO A O 1
ATOM 679 N N . GLU A 1 85 ? -7.081 -8.794 15.715 1.00 86.94 85 GLU A N 1
ATOM 680 C CA . GLU A 1 85 ? -6.671 -9.412 14.440 1.00 86.94 85 GLU A CA 1
ATOM 681 C C . GLU A 1 85 ? -5.956 -8.407 13.518 1.00 86.94 85 GLU A C 1
ATOM 683 O O . GLU A 1 85 ? -4.997 -8.742 12.828 1.00 86.94 85 GLU A O 1
ATOM 688 N N . GLU A 1 86 ? -6.384 -7.141 13.540 1.00 91.12 86 GLU A N 1
ATOM 689 C CA . GLU A 1 86 ? -5.764 -6.071 12.751 1.00 91.12 86 GLU A CA 1
ATOM 690 C C . GLU A 1 86 ? -4.334 -5.777 13.229 1.00 91.12 86 GLU A C 1
ATOM 692 O O . GLU A 1 86 ? -3.458 -5.494 12.414 1.00 91.12 86 GLU A O 1
ATOM 697 N N . SER A 1 87 ? -4.076 -5.885 14.535 1.00 90.12 87 SER A N 1
ATOM 698 C CA . SER A 1 87 ? -2.754 -5.647 15.125 1.00 90.12 87 SER A CA 1
ATOM 699 C C . SER A 1 87 ? -1.725 -6.682 14.670 1.00 90.12 87 SER A C 1
ATOM 701 O O . SER A 1 87 ? -0.587 -6.324 14.366 1.00 90.12 87 SER A O 1
ATOM 703 N N . GLU A 1 88 ? -2.119 -7.954 14.578 1.00 91.00 88 GLU A N 1
ATOM 704 C CA . GLU A 1 88 ? -1.268 -9.020 14.032 1.00 91.00 88 GLU A CA 1
ATOM 705 C C . GLU A 1 88 ? -0.955 -8.766 12.555 1.00 91.00 88 GLU A C 1
ATOM 707 O O . GLU A 1 88 ? 0.189 -8.884 12.116 1.00 91.00 88 GLU A O 1
ATOM 712 N N . GLN A 1 89 ? -1.956 -8.328 11.793 1.00 89.88 89 GLN A N 1
ATOM 713 C CA . GLN A 1 89 ? -1.799 -8.029 10.375 1.00 89.88 89 GLN A CA 1
ATOM 714 C C . GLN A 1 89 ? -0.906 -6.802 10.135 1.00 89.88 89 GLN A C 1
ATOM 716 O O . GLN A 1 89 ? -0.060 -6.815 9.240 1.00 89.88 89 GLN A O 1
ATOM 721 N N . LEU A 1 90 ? -1.035 -5.762 10.964 1.00 94.50 90 LEU A N 1
ATOM 722 C CA . LEU A 1 90 ? -0.131 -4.614 10.949 1.00 94.50 90 LEU A CA 1
ATOM 723 C C . LEU A 1 90 ? 1.297 -5.030 11.319 1.00 94.50 90 LEU A C 1
ATOM 725 O O . LEU A 1 90 ? 2.243 -4.577 10.677 1.00 94.50 90 LEU A O 1
ATOM 729 N N . ASN A 1 91 ? 1.468 -5.894 12.323 1.00 92.81 91 ASN A N 1
ATOM 730 C CA . ASN A 1 91 ? 2.782 -6.413 12.693 1.00 92.81 91 ASN A CA 1
ATOM 731 C C . ASN A 1 91 ? 3.450 -7.142 11.521 1.00 92.81 91 ASN A C 1
ATOM 733 O O . ASN A 1 91 ? 4.619 -6.887 11.239 1.00 92.81 91 ASN A O 1
ATOM 737 N N . GLU A 1 92 ? 2.696 -7.964 10.793 1.00 92.06 92 GLU A N 1
ATOM 738 C CA . GLU A 1 92 ? 3.191 -8.669 9.611 1.00 92.06 92 GLU A CA 1
ATOM 739 C C . GLU A 1 92 ? 3.597 -7.706 8.484 1.00 92.06 92 GLU A C 1
ATOM 741 O O . GLU A 1 92 ? 4.678 -7.838 7.908 1.00 92.06 92 GLU A O 1
ATOM 746 N N . ILE A 1 93 ? 2.785 -6.678 8.211 1.00 91.75 93 ILE A N 1
ATOM 747 C CA . ILE A 1 93 ? 3.131 -5.625 7.243 1.00 91.75 93 ILE A CA 1
ATOM 748 C C . ILE A 1 93 ? 4.437 -4.932 7.653 1.00 91.75 93 ILE A C 1
ATOM 750 O O . ILE A 1 93 ? 5.321 -4.740 6.818 1.00 91.75 93 ILE A O 1
ATOM 754 N N . LEU A 1 94 ? 4.588 -4.577 8.932 1.00 92.31 94 LEU A N 1
ATOM 755 C CA . LEU A 1 94 ? 5.803 -3.940 9.446 1.00 92.31 94 LEU A CA 1
ATOM 756 C C . LEU A 1 94 ? 7.022 -4.870 9.356 1.00 92.31 94 LEU A C 1
ATOM 758 O O . LEU A 1 94 ? 8.097 -4.411 8.971 1.00 92.31 94 LEU A O 1
ATOM 762 N N . ARG A 1 95 ? 6.862 -6.167 9.644 1.00 92.94 95 ARG A N 1
ATOM 763 C CA . ARG A 1 95 ? 7.916 -7.180 9.489 1.00 92.94 95 ARG A CA 1
ATOM 764 C C . ARG A 1 95 ? 8.392 -7.258 8.038 1.00 92.94 95 ARG A C 1
ATOM 766 O O . ARG A 1 95 ? 9.585 -7.139 7.780 1.00 92.94 95 ARG A O 1
ATOM 773 N N . LEU A 1 96 ? 7.471 -7.363 7.081 1.00 89.31 96 LEU A N 1
ATOM 774 C CA . LEU A 1 96 ? 7.801 -7.406 5.652 1.00 89.31 96 LEU A CA 1
ATOM 775 C C . LEU A 1 96 ? 8.394 -6.083 5.142 1.00 89.31 96 LEU A C 1
ATOM 777 O O . LEU A 1 96 ? 9.273 -6.076 4.277 1.00 89.31 96 LEU A O 1
ATOM 781 N N . MET A 1 97 ? 7.959 -4.943 5.689 1.00 87.75 97 MET A N 1
ATOM 782 C CA . MET A 1 97 ? 8.581 -3.651 5.398 1.00 87.75 97 MET A CA 1
ATOM 783 C C . MET A 1 97 ? 10.055 -3.629 5.816 1.00 87.75 97 MET A C 1
ATOM 785 O O . MET A 1 97 ? 10.872 -3.129 5.036 1.00 87.75 97 MET A O 1
ATOM 789 N N . LEU A 1 98 ? 10.366 -4.177 6.998 1.00 84.81 98 LEU A N 1
ATOM 790 C CA . LEU A 1 98 ? 11.726 -4.317 7.523 1.00 84.81 98 LEU A CA 1
ATOM 791 C C . LEU A 1 98 ? 12.557 -5.313 6.715 1.00 84.81 98 LEU A C 1
ATOM 793 O O . LEU A 1 98 ? 13.719 -5.044 6.475 1.00 84.81 98 LEU A O 1
ATOM 797 N N . GLU A 1 99 ? 11.987 -6.426 6.261 1.00 79.50 99 GLU A N 1
ATOM 798 C CA . GLU A 1 99 ? 12.721 -7.428 5.470 1.00 79.50 99 GLU A CA 1
ATOM 799 C C . GLU A 1 99 ? 13.047 -6.943 4.051 1.00 79.50 99 GLU A C 1
ATOM 801 O O . GLU A 1 99 ? 14.077 -7.301 3.483 1.00 79.50 99 GLU A O 1
ATOM 806 N N . GLY A 1 100 ? 12.198 -6.080 3.485 1.00 61.09 100 GLY A N 1
ATOM 807 C CA . GLY A 1 100 ? 12.423 -5.458 2.179 1.00 61.09 100 GLY A CA 1
ATOM 808 C C . GLY A 1 100 ? 13.382 -4.256 2.186 1.00 61.09 100 GLY A C 1
ATOM 809 O O . GLY A 1 100 ? 13.460 -3.569 1.172 1.00 61.09 100 GLY A O 1
ATOM 810 N N . GLU A 1 101 ? 14.023 -3.942 3.314 1.00 48.34 101 GLU A N 1
ATOM 811 C CA . GLU A 1 101 ? 15.140 -2.995 3.472 1.00 48.34 101 GLU A CA 1
ATOM 812 C C . GLU A 1 101 ? 16.267 -3.764 4.186 1.00 48.34 101 GLU A C 1
ATOM 814 O O . GLU A 1 101 ? 16.038 -4.510 5.124 1.00 48.34 101 GLU A O 1
ATOM 819 N N . PRO A 1 102 ? 17.497 -3.690 3.695 1.00 48.47 102 PRO A N 1
ATOM 820 C CA . PRO A 1 102 ? 18.275 -4.854 3.311 1.00 48.47 102 PRO A CA 1
ATOM 821 C C . PRO A 1 102 ? 18.429 -5.965 4.375 1.00 48.47 102 PRO A C 1
ATOM 823 O O . PRO A 1 102 ? 19.155 -5.820 5.355 1.00 48.47 102 PRO A O 1
ATOM 826 N N . THR A 1 103 ? 18.027 -7.181 3.993 1.00 42.84 103 THR A N 1
ATOM 827 C CA . THR A 1 103 ? 18.823 -8.404 4.230 1.00 42.84 103 THR A CA 1
ATOM 828 C C . THR A 1 103 ? 20.150 -8.383 3.431 1.00 42.84 103 THR A C 1
ATOM 830 O O . THR A 1 103 ? 20.720 -9.431 3.159 1.00 42.84 103 THR A O 1
ATOM 833 N N . SER A 1 104 ? 20.667 -7.217 3.011 1.00 44.69 104 SER A N 1
ATOM 834 C CA . SER A 1 104 ? 22.007 -7.082 2.416 1.00 44.69 104 SER A CA 1
ATOM 835 C C . SER A 1 104 ? 23.096 -7.072 3.480 1.00 44.69 104 SER A C 1
ATOM 837 O O . SER A 1 104 ? 24.166 -7.593 3.215 1.00 44.69 104 SER A O 1
ATOM 839 N N . THR A 1 105 ? 22.837 -6.602 4.702 1.00 41.66 105 THR A N 1
ATOM 840 C CA . THR A 1 105 ? 23.861 -6.622 5.761 1.00 41.66 105 THR A CA 1
ATOM 841 C C . THR A 1 105 ? 24.128 -8.033 6.295 1.00 41.66 105 THR A C 1
ATOM 843 O O . THR A 1 105 ? 25.260 -8.345 6.640 1.00 41.66 105 THR A O 1
ATOM 846 N N . LEU A 1 106 ? 23.139 -8.936 6.263 1.00 45.31 106 LEU A N 1
ATOM 847 C CA . LEU A 1 106 ? 23.337 -10.360 6.588 1.00 45.31 106 LEU A CA 1
ATOM 848 C C . LEU A 1 106 ? 23.920 -11.177 5.419 1.00 45.31 106 LEU A C 1
ATOM 850 O O . LEU A 1 106 ? 24.672 -12.125 5.652 1.00 45.31 106 LEU A O 1
ATOM 854 N N . LEU A 1 107 ? 23.617 -10.807 4.166 1.00 46.97 107 LEU A N 1
ATOM 855 C CA . LEU A 1 107 ? 24.180 -11.456 2.971 1.00 46.97 107 LEU A CA 1
ATOM 856 C C . LEU A 1 107 ? 25.614 -10.989 2.652 1.00 46.97 107 LEU A C 1
ATOM 858 O O . LEU A 1 107 ? 26.393 -11.763 2.093 1.00 46.97 107 LEU A O 1
ATOM 862 N N . GLU A 1 108 ? 26.001 -9.775 3.055 1.00 49.09 108 GLU A N 1
ATOM 863 C CA . GLU A 1 108 ? 27.387 -9.288 2.982 1.00 49.09 108 GLU A CA 1
ATOM 864 C C . GLU A 1 108 ? 28.310 -10.052 3.950 1.00 49.09 108 GLU A C 1
ATOM 866 O O . GLU A 1 108 ? 29.424 -10.424 3.574 1.00 49.09 108 GLU A O 1
ATOM 871 N N . GLU A 1 109 ? 27.829 -10.407 5.147 1.00 48.25 109 GLU A N 1
ATOM 872 C CA . GLU A 1 109 ? 28.594 -11.219 6.109 1.00 48.25 109 GLU A CA 1
ATOM 873 C C . GLU A 1 109 ? 28.732 -12.692 5.675 1.00 48.25 109 GLU A C 1
ATOM 875 O O . GLU A 1 109 ? 29.750 -13.337 5.950 1.00 48.25 109 GLU A O 1
ATOM 880 N N . THR A 1 110 ? 27.765 -13.231 4.919 1.00 49.34 110 THR A N 1
ATOM 881 C CA . THR A 1 110 ? 27.851 -14.606 4.390 1.00 49.34 110 THR A CA 1
ATOM 882 C C . THR A 1 110 ? 28.654 -14.718 3.090 1.00 49.34 110 THR A C 1
ATOM 884 O O . THR A 1 110 ? 29.288 -15.752 2.875 1.00 49.34 110 THR A O 1
ATOM 887 N N . GLN A 1 111 ? 28.734 -13.673 2.256 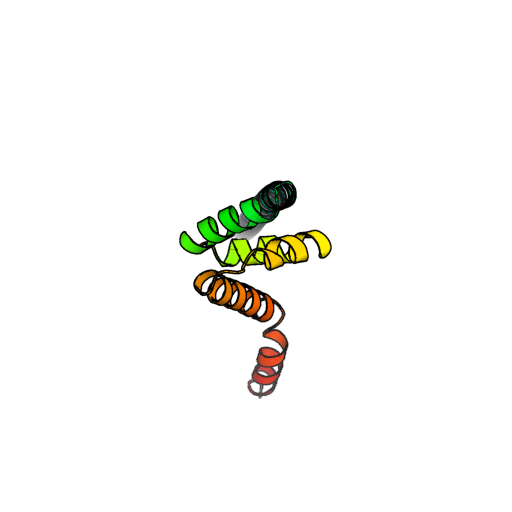1.00 46.12 111 GLN A N 1
ATOM 888 C CA . GLN A 1 111 ? 29.633 -13.665 1.087 1.00 46.12 111 GLN A CA 1
ATOM 889 C C . GLN A 1 111 ? 31.111 -13.471 1.455 1.00 46.12 111 GLN A C 1
ATOM 891 O O . GLN A 1 111 ? 31.974 -13.993 0.749 1.00 46.12 111 GLN A O 1
ATOM 896 N N . ALA A 1 112 ? 31.423 -12.814 2.577 1.00 51.56 112 ALA A N 1
ATOM 897 C CA . ALA A 1 112 ? 32.799 -12.710 3.074 1.00 51.56 112 ALA A CA 1
ATOM 898 C C . ALA A 1 112 ? 33.372 -14.052 3.581 1.00 51.56 112 ALA A C 1
ATOM 900 O O . ALA A 1 112 ? 34.589 -14.215 3.636 1.00 51.56 112 ALA A O 1
ATOM 901 N N . SER A 1 113 ? 32.513 -15.028 3.905 1.00 55.09 113 SER A N 1
ATOM 902 C CA . SER A 1 113 ? 32.925 -16.363 4.378 1.00 55.09 113 SER A CA 1
ATOM 903 C C . SER A 1 113 ? 32.914 -17.444 3.290 1.00 55.09 113 SER A C 1
ATOM 905 O O . SER A 1 113 ? 33.334 -18.572 3.543 1.00 55.09 113 SER A O 1
ATOM 907 N N . ILE A 1 114 ? 32.457 -17.126 2.072 1.00 57.00 114 ILE A N 1
ATOM 908 C CA . ILE A 1 114 ? 32.440 -18.053 0.929 1.00 57.00 114 ILE A CA 1
ATOM 909 C C . ILE A 1 114 ? 33.127 -17.391 -0.268 1.00 57.00 114 ILE A C 1
ATOM 911 O O . ILE A 1 114 ? 32.570 -17.224 -1.351 1.00 57.00 114 ILE A O 1
ATOM 915 N N . ARG A 1 115 ? 34.386 -17.010 -0.067 1.00 37.00 115 ARG A N 1
ATOM 916 C CA . ARG A 1 115 ? 35.347 -16.833 -1.153 1.00 37.00 115 ARG A CA 1
ATOM 917 C C . ARG A 1 115 ? 36.731 -17.222 -0.617 1.00 37.00 115 ARG A C 1
ATOM 919 O O . ARG A 1 115 ? 37.209 -16.527 0.276 1.00 37.00 115 ARG A O 1
ATOM 926 N N . PRO A 1 116 ? 37.329 -18.346 -1.055 1.00 50.56 116 PRO A N 1
ATOM 927 C CA . PRO A 1 116 ? 38.749 -18.588 -0.821 1.00 50.56 116 PRO A CA 1
ATOM 928 C C . PRO A 1 116 ? 39.612 -17.568 -1.575 1.00 50.56 116 PRO A C 1
ATOM 930 O O . PRO A 1 116 ? 39.156 -17.065 -2.632 1.00 50.56 116 PRO A O 1
#